Protein AF-A0A381NC87-F1 (afdb_monomer_lite)

pLDDT: mean 80.65, std 14.67, range [45.12, 96.5]

Sequence (60 aa):
MLSLDAPSTAQEWPRFRGPDGAGITATPDDPSLPDTWNRSENVAWRTEIPGVGWGSQAER

Secondary structure (DSSP, 8-state):
----PPP-------STTSTTSS---S-TT-TTS-S---SSSS-S---PPPS--TT-----

Organism: NCBI:txid408172

Structure (mmCIF, N/CA/C/O backbone):
data_AF-A0A381NC87-F1
#
_entry.id   AF-A0A381NC87-F1
#
loop_
_atom_site.group_PDB
_atom_site.id
_atom_site.type_symbol
_atom_site.label_atom_id
_atom_site.label_alt_id
_atom_site.label_comp_id
_atom_site.label_asym_id
_atom_site.label_entity_id
_atom_site.label_seq_id
_atom_site.pdbx_PDB_ins_code
_atom_site.Cartn_x
_atom_site.Cartn_y
_atom_site.Cartn_z
_atom_site.occupancy
_atom_site.B_iso_or_equiv
_atom_site.auth_seq_id
_atom_site.auth_comp_id
_atom_site.auth_asym_id
_atom_site.auth_atom_id
_atom_site.pdbx_PDB_model_num
ATOM 1 N N . MET A 1 1 ? -15.474 29.739 -20.882 1.00 52.19 1 MET A N 1
ATOM 2 C CA . MET A 1 1 ? -14.099 29.402 -20.467 1.00 52.19 1 MET A CA 1
ATOM 3 C C . MET A 1 1 ? -14.156 27.975 -19.945 1.00 52.19 1 MET A C 1
ATOM 5 O O . MET A 1 1 ? -14.792 27.757 -18.926 1.00 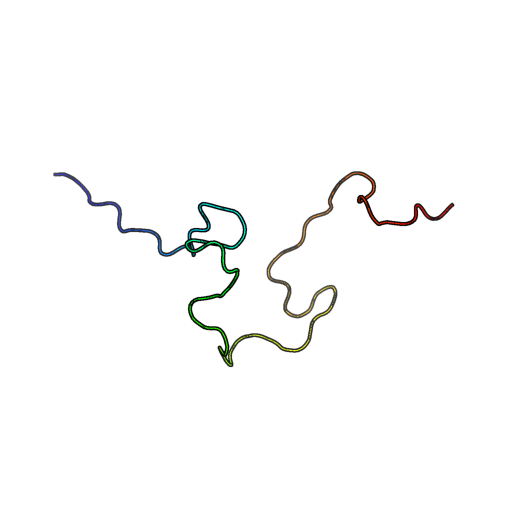52.19 1 MET A O 1
ATOM 9 N N . LEU A 1 2 ? -13.676 27.000 -20.718 1.00 51.59 2 LEU A N 1
ATOM 10 C CA . LEU A 1 2 ? -13.671 25.589 -20.315 1.00 51.59 2 LEU A CA 1
ATOM 11 C C . LEU A 1 2 ? -12.435 25.363 -19.437 1.00 51.59 2 LEU A C 1
ATOM 13 O O . LEU A 1 2 ? -11.321 25.613 -19.893 1.00 51.59 2 LEU A O 1
ATOM 17 N N . SER A 1 3 ? -12.642 24.965 -18.182 1.00 69.12 3 SER A N 1
ATOM 18 C CA . SER A 1 3 ? -11.565 24.517 -17.299 1.00 69.12 3 SER A CA 1
ATOM 19 C C . SER A 1 3 ? -11.211 23.084 -17.684 1.00 69.12 3 SER A C 1
ATOM 21 O O . SER A 1 3 ? -12.098 22.237 -17.754 1.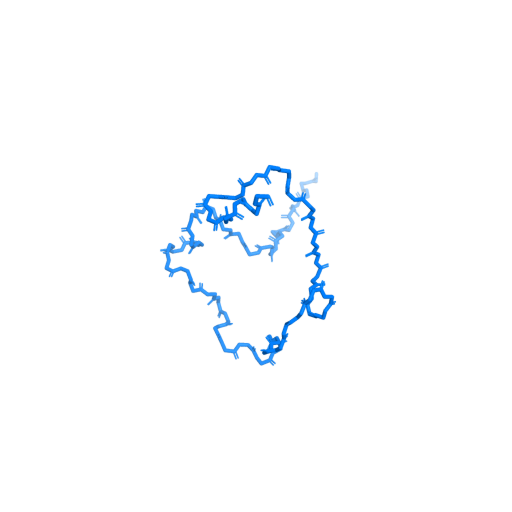00 69.12 3 SER A O 1
ATOM 23 N N . LEU A 1 4 ? -9.941 22.827 -17.978 1.00 61.03 4 LEU A N 1
ATOM 24 C CA . LEU A 1 4 ? -9.426 21.472 -18.131 1.00 61.03 4 LEU A CA 1
ATOM 25 C C . LEU A 1 4 ? -9.164 20.944 -16.720 1.00 61.03 4 LEU A C 1
ATOM 27 O O . LEU A 1 4 ? -8.283 21.462 -16.034 1.00 61.03 4 LEU A O 1
ATOM 31 N N . ASP A 1 5 ? -9.940 19.958 -16.275 1.00 64.12 5 ASP A N 1
ATOM 32 C CA . ASP A 1 5 ? -9.562 19.149 -15.118 1.00 64.12 5 ASP A CA 1
ATOM 33 C C . ASP A 1 5 ? -8.230 18.469 -15.449 1.00 64.12 5 ASP A C 1
ATOM 35 O O . ASP A 1 5 ? -8.118 17.715 -16.420 1.00 64.12 5 ASP A O 1
ATOM 39 N N . ALA A 1 6 ? -7.188 18.804 -14.690 1.00 65.38 6 ALA A N 1
ATOM 40 C CA . ALA A 1 6 ? -5.908 18.130 -14.812 1.00 65.38 6 ALA A CA 1
ATOM 41 C C . ALA A 1 6 ? -6.106 16.653 -14.435 1.00 65.38 6 ALA A C 1
ATOM 43 O O . ALA A 1 6 ? -6.774 16.376 -13.435 1.00 65.38 6 ALA A O 1
ATOM 44 N N . PRO A 1 7 ? -5.542 15.695 -15.193 1.00 60.00 7 PRO A N 1
ATOM 45 C CA . PRO A 1 7 ? -5.619 14.296 -14.811 1.00 60.00 7 PRO A CA 1
ATOM 46 C C . PRO A 1 7 ? -4.974 14.130 -13.432 1.00 60.00 7 PRO A C 1
ATOM 48 O O . PRO A 1 7 ? -3.783 14.382 -13.249 1.00 60.00 7 PRO A O 1
ATOM 51 N N . SER A 1 8 ? -5.782 13.731 -12.453 1.00 56.22 8 SER A N 1
ATOM 52 C CA . SER A 1 8 ? -5.298 13.234 -11.171 1.00 56.22 8 SER A CA 1
ATOM 53 C C . SER A 1 8 ? -4.460 11.992 -11.457 1.00 56.22 8 SER A C 1
ATOM 55 O O . SER A 1 8 ? -4.995 10.969 -11.876 1.00 56.22 8 SER A O 1
ATOM 57 N N . THR A 1 9 ? -3.145 12.061 -11.250 1.00 57.47 9 THR A N 1
ATOM 58 C CA . THR A 1 9 ? -2.244 10.903 -11.341 1.00 57.47 9 THR A CA 1
ATOM 59 C C . THR A 1 9 ? -2.377 10.021 -10.097 1.00 57.47 9 THR A C 1
ATOM 61 O O . THR A 1 9 ? -1.386 9.666 -9.460 1.00 57.47 9 THR A O 1
ATOM 64 N N . ALA A 1 10 ? -3.604 9.692 -9.698 1.00 58.56 10 ALA A N 1
ATOM 65 C CA . ALA A 1 10 ? -3.808 8.491 -8.909 1.00 58.56 10 ALA A CA 1
ATOM 66 C C . ALA A 1 10 ? -3.439 7.303 -9.810 1.00 58.56 10 ALA A C 1
ATOM 68 O O . ALA A 1 10 ? -3.738 7.318 -11.004 1.00 58.56 10 ALA A O 1
ATOM 69 N N . GLN A 1 11 ? -2.756 6.296 -9.267 1.00 67.38 11 GLN A N 1
ATOM 70 C CA . GLN A 1 11 ? -2.382 5.093 -10.011 1.00 67.38 11 GLN A CA 1
ATOM 71 C C . GLN A 1 11 ? -3.672 4.347 -10.410 1.00 67.38 11 GLN 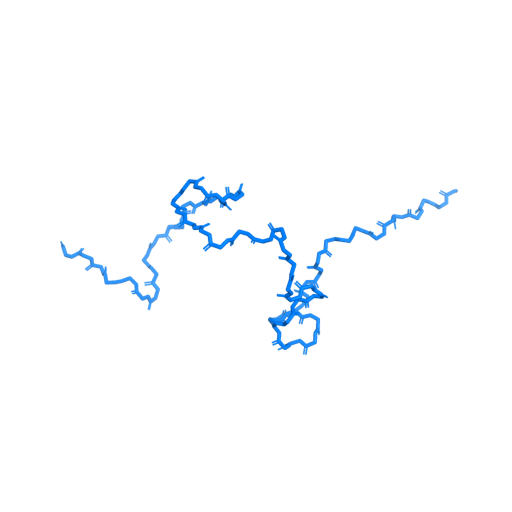A C 1
ATOM 73 O O . GLN A 1 11 ? -4.180 3.523 -9.651 1.00 67.38 11 GLN A O 1
ATOM 78 N N . GLU A 1 12 ? -4.268 4.691 -11.553 1.00 76.88 12 GLU A N 1
ATOM 79 C CA . GLU A 1 12 ? -5.565 4.142 -11.946 1.00 76.88 12 GLU A CA 1
ATOM 80 C C . GLU A 1 12 ? -5.433 2.635 -12.195 1.00 76.88 12 GLU A C 1
ATOM 82 O O . GLU A 1 12 ? -4.666 2.183 -13.048 1.00 76.88 12 GLU A O 1
ATOM 87 N N . TRP A 1 13 ? -6.178 1.836 -11.428 1.00 85.25 13 TRP A N 1
ATOM 88 C CA . TRP A 1 13 ? -6.277 0.383 -11.579 1.00 85.25 13 TRP A CA 1
ATOM 89 C C . TRP A 1 13 ? -7.674 0.022 -12.096 1.00 85.25 13 TRP A C 1
ATOM 91 O O . TRP A 1 13 ? -8.510 -0.465 -11.335 1.00 85.25 13 TRP A O 1
ATOM 101 N N . PRO A 1 14 ? -7.954 0.236 -13.396 1.00 87.00 14 PRO A N 1
ATOM 102 C CA . PRO A 1 14 ? -9.285 0.018 -13.972 1.00 87.00 14 PRO A CA 1
ATOM 103 C C . PRO A 1 14 ? -9.706 -1.461 -14.001 1.00 87.00 14 PRO A C 1
ATOM 105 O O . PRO A 1 14 ? -10.840 -1.787 -14.345 1.00 87.00 14 PRO A O 1
ATOM 108 N N . ARG A 1 15 ? -8.792 -2.380 -13.674 1.00 86.81 15 ARG A N 1
ATOM 109 C CA . ARG A 1 15 ? -9.008 -3.827 -13.665 1.00 86.81 15 ARG A CA 1
ATOM 110 C C . ARG A 1 15 ? -8.162 -4.495 -12.587 1.00 86.81 15 ARG A C 1
ATOM 112 O O . ARG A 1 15 ? -7.204 -3.918 -12.068 1.00 86.81 15 ARG A O 1
ATOM 119 N N . PHE A 1 16 ? -8.485 -5.756 -12.300 1.00 91.31 16 PHE A N 1
ATOM 120 C CA . PHE A 1 16 ? -7.677 -6.584 -11.410 1.00 91.31 16 PHE A CA 1
ATOM 121 C C . PHE A 1 16 ? -6.228 -6.647 -11.911 1.00 91.31 16 PHE A C 1
ATOM 123 O O . PHE A 1 16 ? -5.999 -6.917 -13.091 1.00 91.31 16 PHE A O 1
ATOM 130 N N . ARG A 1 17 ? -5.273 -6.415 -10.998 1.00 90.50 17 ARG A N 1
ATOM 131 C CA . ARG A 1 17 ? -3.824 -6.344 -11.269 1.00 90.50 17 ARG A CA 1
ATOM 132 C C . ARG A 1 17 ? -3.371 -5.173 -12.162 1.00 90.50 17 ARG A C 1
ATOM 134 O O . ARG A 1 17 ? -2.329 -5.270 -12.807 1.00 90.50 17 ARG A O 1
ATOM 141 N N . GLY A 1 18 ? -4.104 -4.062 -12.161 1.00 89.94 18 GLY A N 1
ATOM 142 C CA . GLY A 1 18 ? -3.660 -2.806 -12.775 1.00 89.94 18 GLY A CA 1
ATOM 143 C C . GLY A 1 18 ? -3.835 -2.744 -14.299 1.00 89.94 18 GLY A C 1
ATOM 144 O O . GLY A 1 18 ? -4.424 -3.657 -14.878 1.00 89.94 18 GLY A O 1
ATOM 145 N N . PRO A 1 19 ? -3.352 -1.675 -14.960 1.00 88.00 19 PRO A N 1
ATOM 146 C CA . PRO A 1 19 ? -3.666 -1.351 -16.360 1.00 88.00 19 PRO A CA 1
ATOM 147 C C . PRO A 1 19 ? -3.448 -2.504 -17.350 1.00 88.00 19 PRO A C 1
ATOM 149 O O . PRO A 1 19 ? -4.351 -2.837 -18.120 1.00 88.00 19 PRO A O 1
ATOM 152 N N . ASP A 1 20 ? -2.303 -3.184 -17.247 1.00 88.94 20 ASP A N 1
ATOM 153 C CA . ASP A 1 20 ? -1.928 -4.295 -18.133 1.00 88.94 20 ASP A CA 1
ATOM 154 C C . ASP A 1 20 ? -2.353 -5.673 -17.593 1.00 88.94 20 ASP A C 1
ATOM 156 O O . ASP A 1 20 ? -2.145 -6.699 -18.238 1.00 88.94 20 ASP A O 1
ATOM 160 N N . GLY A 1 21 ? -2.937 -5.732 -16.389 1.00 90.69 21 GLY A N 1
ATOM 161 C CA . GLY A 1 21 ? -3.319 -6.982 -15.721 1.00 90.69 21 GLY A CA 1
ATOM 162 C C . GLY A 1 21 ? -2.143 -7.836 -15.220 1.00 90.69 21 GLY A C 1
ATOM 163 O O . GLY A 1 21 ? -2.363 -8.956 -14.756 1.00 90.69 21 GLY A O 1
ATOM 164 N N . ALA A 1 22 ? -0.910 -7.327 -15.291 1.00 91.44 22 ALA A N 1
ATOM 165 C CA . ALA A 1 22 ? 0.304 -8.040 -14.890 1.00 91.44 22 ALA A CA 1
ATOM 166 C C . ALA A 1 22 ? 0.619 -7.932 -13.386 1.00 91.44 22 ALA A C 1
ATOM 168 O O . ALA A 1 22 ? 1.331 -8.773 -12.845 1.00 91.44 22 ALA A O 1
ATOM 169 N N . GLY A 1 23 ? 0.074 -6.929 -12.689 1.00 89.81 23 GLY A N 1
ATOM 170 C CA . GLY A 1 23 ? 0.335 -6.703 -11.262 1.00 89.81 23 GLY A CA 1
ATOM 171 C C . GLY A 1 23 ? 1.716 -6.113 -10.978 1.00 89.81 23 GLY A C 1
ATOM 172 O O . GLY A 1 23 ? 2.241 -6.305 -9.888 1.00 89.81 23 GLY A O 1
ATOM 173 N N . ILE A 1 24 ? 2.298 -5.425 -11.957 1.00 87.88 24 ILE A N 1
ATOM 174 C CA . ILE A 1 24 ? 3.600 -4.767 -11.859 1.00 87.88 24 ILE A CA 1
ATOM 175 C C . ILE A 1 24 ? 3.358 -3.261 -11.726 1.00 87.88 24 ILE A C 1
ATOM 177 O O . ILE A 1 24 ? 2.522 -2.695 -12.434 1.00 87.88 24 ILE A O 1
ATOM 181 N N . THR A 1 25 ? 4.051 -2.6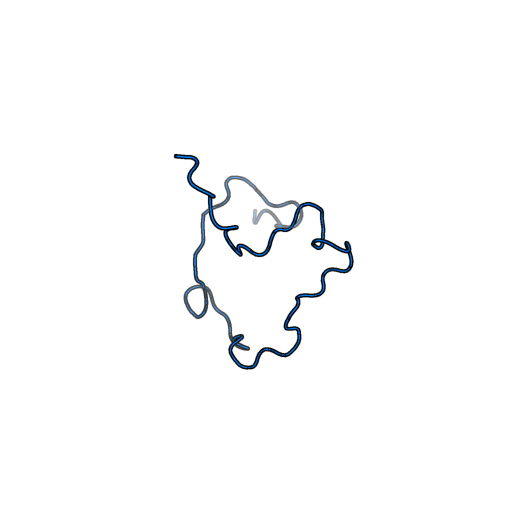19 -10.788 1.00 85.25 25 THR A N 1
ATOM 182 C CA . THR A 1 25 ? 4.026 -1.160 -10.628 1.00 85.25 25 THR A CA 1
ATOM 183 C C . THR A 1 25 ? 4.969 -0.505 -11.641 1.00 85.25 25 THR A C 1
ATOM 185 O O . THR A 1 25 ? 5.885 -1.140 -12.154 1.00 85.25 25 THR A O 1
ATOM 188 N N . ALA A 1 26 ? 4.786 0.787 -11.921 1.00 83.62 26 ALA A N 1
ATOM 189 C CA . ALA A 1 26 ? 5.715 1.530 -12.779 1.00 83.62 26 ALA A CA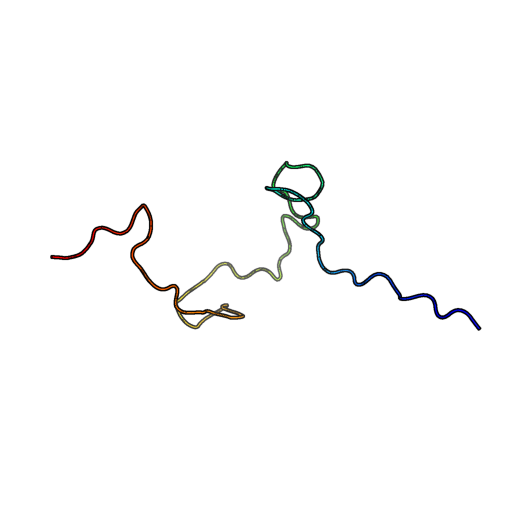 1
ATOM 190 C C . ALA A 1 26 ? 7.129 1.669 -12.168 1.00 83.62 26 ALA A C 1
ATOM 192 O O . ALA A 1 26 ? 8.084 1.950 -12.888 1.00 83.62 26 ALA A O 1
ATOM 193 N N . THR A 1 27 ? 7.258 1.472 -10.852 1.00 86.25 27 THR A N 1
ATOM 194 C CA . THR A 1 27 ? 8.491 1.623 -10.067 1.00 86.25 27 THR A CA 1
ATOM 195 C C . THR A 1 27 ? 8.730 0.379 -9.191 1.00 86.25 27 THR A C 1
ATOM 197 O O . THR A 1 27 ? 8.505 0.413 -7.982 1.00 86.25 27 THR A O 1
ATOM 200 N N . PRO A 1 28 ? 9.130 -0.759 -9.784 1.00 83.19 28 PRO A N 1
ATOM 201 C CA . PRO A 1 28 ? 9.238 -2.035 -9.068 1.00 83.19 28 PRO A CA 1
ATOM 202 C C . PRO A 1 28 ? 10.330 -2.064 -7.985 1.00 83.19 28 PRO A C 1
ATOM 204 O O . PRO A 1 28 ? 10.174 -2.790 -7.010 1.00 83.19 28 PRO A O 1
ATOM 207 N N . ASP A 1 29 ? 11.378 -1.246 -8.120 1.00 88.75 29 ASP A N 1
ATOM 208 C CA . ASP A 1 29 ? 12.533 -1.192 -7.208 1.00 88.75 29 ASP A CA 1
ATOM 209 C C . ASP A 1 29 ? 12.672 0.184 -6.534 1.00 88.75 29 ASP A C 1
ATOM 211 O O . ASP A 1 29 ? 13.775 0.706 -6.365 1.00 88.75 29 ASP A O 1
ATOM 215 N N . ASP A 1 30 ? 11.547 0.827 -6.212 1.00 90.44 30 ASP A N 1
ATOM 216 C CA . ASP A 1 30 ? 11.561 2.133 -5.554 1.00 90.44 30 ASP A CA 1
ATOM 217 C C . ASP A 1 30 ? 12.196 2.029 -4.149 1.00 90.44 30 ASP A C 1
ATOM 219 O O . ASP A 1 30 ? 11.620 1.386 -3.265 1.00 90.44 30 ASP A O 1
ATOM 223 N N . PRO A 1 31 ? 13.357 2.671 -3.902 1.00 90.62 31 PRO A N 1
ATOM 224 C CA . PRO A 1 31 ? 14.074 2.557 -2.632 1.00 90.62 31 PRO A CA 1
ATOM 225 C C . PRO A 1 31 ? 13.361 3.258 -1.469 1.00 90.62 31 PRO A C 1
ATOM 227 O O . PRO A 1 31 ? 13.799 3.132 -0.327 1.00 90.62 31 PRO A O 1
ATOM 230 N N . SER A 1 32 ? 12.304 4.030 -1.738 1.00 91.12 32 SER A N 1
ATOM 231 C CA . SER A 1 32 ? 11.486 4.656 -0.697 1.00 91.12 32 SER A CA 1
ATOM 232 C C . SER A 1 32 ? 10.457 3.704 -0.080 1.00 91.12 32 SER A C 1
ATOM 234 O O . SER A 1 32 ? 9.883 4.027 0.962 1.00 91.12 32 SER A O 1
ATOM 236 N N . LEU A 1 33 ? 10.219 2.539 -0.695 1.00 91.44 33 LEU A N 1
ATOM 237 C CA . LEU A 1 33 ? 9.291 1.548 -0.165 1.00 91.44 33 LEU A CA 1
ATOM 238 C C . LEU A 1 33 ? 9.884 0.879 1.084 1.00 91.44 33 LEU A C 1
ATOM 240 O O . LEU A 1 33 ? 10.999 0.362 1.026 1.00 91.44 33 LEU A O 1
ATOM 244 N N . PRO A 1 34 ? 9.149 0.849 2.207 1.00 93.69 34 PRO A N 1
ATOM 245 C CA . PRO A 1 34 ? 9.651 0.251 3.432 1.00 93.69 34 PRO A CA 1
ATOM 246 C C . PRO A 1 34 ? 9.668 -1.279 3.346 1.00 93.69 34 PRO A C 1
ATOM 248 O O . PRO A 1 34 ? 8.731 -1.915 2.850 1.00 93.69 34 PRO A O 1
ATOM 251 N N . ASP A 1 35 ? 10.718 -1.870 3.903 1.00 94.81 35 ASP A N 1
ATOM 252 C CA . ASP A 1 35 ? 10.941 -3.312 4.009 1.00 94.81 35 ASP A CA 1
ATOM 253 C C . ASP A 1 35 ? 10.419 -3.908 5.331 1.00 94.81 35 ASP A C 1
ATOM 255 O O . ASP A 1 35 ? 10.200 -5.118 5.426 1.00 94.81 35 ASP A O 1
ATOM 259 N N . THR A 1 36 ? 10.143 -3.069 6.335 1.00 95.56 36 THR A N 1
ATOM 260 C CA . THR A 1 36 ? 9.570 -3.467 7.632 1.00 95.56 36 THR A CA 1
ATOM 261 C C . THR A 1 36 ? 8.120 -3.024 7.775 1.00 95.56 36 THR A C 1
ATOM 263 O O . THR A 1 36 ? 7.730 -1.957 7.314 1.00 95.56 36 THR A O 1
ATOM 266 N N . TRP A 1 37 ? 7.290 -3.836 8.433 1.00 96.19 37 TRP A N 1
ATOM 267 C CA . TRP A 1 37 ? 5.869 -3.534 8.620 1.00 96.19 37 TRP A CA 1
ATOM 268 C C . TRP A 1 37 ? 5.361 -4.086 9.949 1.00 96.19 37 TRP A C 1
ATOM 270 O O . TRP A 1 37 ? 5.705 -5.204 10.342 1.00 96.19 37 TRP A O 1
ATOM 280 N N . ASN A 1 38 ? 4.495 -3.332 10.631 1.00 94.62 38 ASN A N 1
ATOM 281 C CA . ASN A 1 38 ? 3.741 -3.838 11.779 1.00 94.62 38 ASN A CA 1
ATOM 282 C C . ASN A 1 38 ? 2.320 -3.237 11.823 1.00 94.62 38 ASN A C 1
ATOM 284 O O . ASN A 1 38 ? 1.859 -2.639 10.857 1.00 94.62 38 ASN A O 1
ATOM 288 N N . ARG A 1 39 ? 1.578 -3.417 12.927 1.00 92.62 39 ARG A N 1
ATOM 289 C CA . ARG A 1 39 ? 0.190 -2.915 13.052 1.00 92.62 39 ARG A CA 1
ATO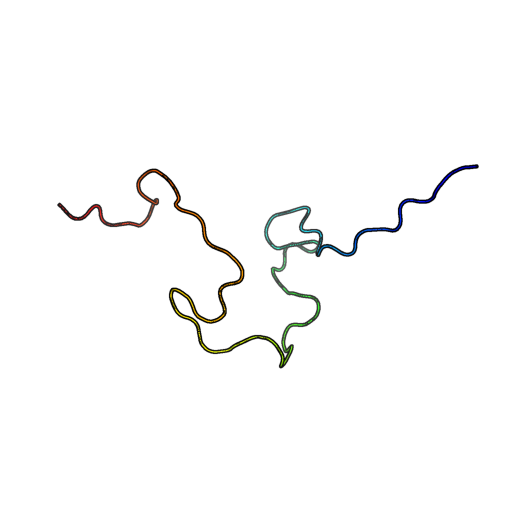M 290 C C . ARG A 1 39 ? 0.047 -1.382 13.028 1.00 92.62 39 ARG A C 1
ATOM 292 O O . ARG A 1 39 ? -1.085 -0.904 12.907 1.00 92.62 39 ARG A O 1
ATOM 299 N N . SER A 1 40 ? 1.146 -0.651 13.190 1.00 94.12 40 SER A N 1
ATOM 300 C CA . SER A 1 40 ? 1.200 0.810 13.315 1.00 94.12 40 SER A CA 1
ATOM 301 C C . SER A 1 40 ? 2.355 1.455 12.533 1.00 94.12 40 SER A C 1
ATOM 303 O O . SER A 1 40 ? 2.273 2.632 12.207 1.00 94.12 40 SER A O 1
ATOM 305 N N . GLU A 1 41 ? 3.432 0.725 12.245 1.00 96.31 41 GLU A N 1
ATOM 306 C CA . GLU A 1 41 ? 4.597 1.199 11.489 1.00 96.31 41 GLU A CA 1
ATOM 307 C C . GLU A 1 41 ? 4.398 0.977 9.992 1.00 96.31 41 GLU A C 1
ATOM 309 O O . GLU A 1 41 ? 3.933 -0.086 9.579 1.00 96.31 41 GLU A O 1
ATOM 314 N N . ASN A 1 42 ? 4.762 1.985 9.197 1.00 96.50 42 ASN A N 1
ATOM 315 C CA . ASN A 1 42 ? 4.640 2.015 7.737 1.00 96.50 42 ASN A CA 1
ATOM 316 C C . ASN A 1 42 ? 3.199 1.876 7.201 1.00 96.50 42 ASN A C 1
ATOM 318 O O . ASN A 1 42 ? 2.979 1.862 5.997 1.00 96.50 42 ASN A O 1
ATOM 322 N N . VAL A 1 43 ? 2.185 1.895 8.072 1.00 94.75 43 VAL A N 1
ATOM 323 C CA . VAL A 1 43 ? 0.762 1.837 7.707 1.00 94.75 43 VAL A CA 1
ATOM 324 C C . VAL A 1 43 ? 0.197 3.243 7.485 1.00 94.75 43 VAL A C 1
ATOM 326 O O . VAL A 1 43 ? 0.035 4.008 8.431 1.00 94.75 43 VAL A O 1
ATOM 329 N N . ALA A 1 44 ? -0.179 3.566 6.245 1.00 94.00 44 ALA A N 1
ATOM 330 C CA . ALA A 1 44 ? -0.832 4.841 5.925 1.00 94.00 44 ALA A CA 1
ATOM 331 C C . ALA A 1 44 ? -2.270 4.926 6.469 1.00 94.00 44 ALA A C 1
ATOM 333 O O . ALA A 1 44 ? -2.717 5.981 6.913 1.00 94.00 44 ALA A O 1
ATOM 334 N N . TRP A 1 45 ? -3.005 3.813 6.431 1.00 94.81 45 TRP A N 1
ATOM 335 C CA . TRP A 1 45 ? -4.362 3.716 6.960 1.00 94.81 45 TRP A CA 1
ATOM 336 C C . TRP A 1 45 ? -4.725 2.262 7.261 1.00 94.81 45 TRP A C 1
ATOM 338 O O . TRP A 1 45 ? -4.164 1.325 6.695 1.00 94.81 45 TRP A O 1
ATOM 348 N N . ARG A 1 46 ? -5.702 2.077 8.148 1.00 91.38 46 ARG A N 1
ATOM 349 C CA . ARG A 1 46 ? -6.333 0.783 8.415 1.00 91.38 46 ARG A CA 1
ATOM 350 C C . ARG A 1 46 ? -7.800 0.993 8.753 1.00 91.38 46 ARG A C 1
ATOM 352 O O . ARG A 1 46 ? -8.166 2.047 9.268 1.00 91.38 46 ARG A O 1
ATOM 359 N N . THR A 1 47 ? -8.617 -0.018 8.505 1.00 92.56 47 THR A N 1
ATOM 360 C CA . THR A 1 47 ? -10.028 -0.021 8.892 1.00 92.56 47 THR A CA 1
ATOM 361 C C . THR A 1 47 ? -10.431 -1.409 9.372 1.00 92.56 47 THR A C 1
ATOM 363 O O . THR A 1 47 ? -9.857 -2.408 8.935 1.00 92.56 47 THR A O 1
ATOM 366 N N . GLU A 1 48 ? -11.389 -1.472 10.290 1.00 90.00 48 GLU A N 1
ATOM 367 C CA . GLU A 1 48 ? -11.967 -2.736 10.737 1.00 90.00 48 GLU A CA 1
ATOM 368 C C . GLU A 1 48 ? -12.916 -3.272 9.662 1.00 90.00 48 GLU A C 1
ATOM 370 O O . GLU A 1 48 ? -13.752 -2.540 9.130 1.00 90.00 48 GLU A O 1
ATOM 375 N N . ILE A 1 49 ? -12.784 -4.559 9.332 1.00 86.62 49 ILE A N 1
ATOM 376 C CA . ILE A 1 49 ? -13.674 -5.239 8.388 1.00 86.62 49 ILE A CA 1
ATOM 377 C C . ILE A 1 49 ? -14.640 -6.111 9.194 1.00 86.62 49 ILE A C 1
ATOM 379 O O . ILE A 1 49 ? -14.181 -7.011 9.899 1.00 86.62 49 ILE A O 1
ATOM 383 N N . PRO A 1 50 ? -15.960 -5.870 9.118 1.00 87.44 50 PRO A N 1
ATOM 384 C CA . PRO A 1 50 ? -16.929 -6.680 9.841 1.00 87.44 50 PRO A CA 1
ATOM 385 C C . PRO A 1 50 ? -17.028 -8.095 9.251 1.00 87.44 50 PRO A C 1
ATOM 387 O O . PRO A 1 50 ? -16.967 -8.285 8.037 1.00 87.44 50 PRO A O 1
ATOM 390 N N . GLY A 1 51 ? -17.264 -9.082 10.118 1.00 84.38 51 GLY A N 1
ATOM 391 C CA . GLY A 1 51 ? -17.417 -10.489 9.742 1.00 84.38 51 GLY A CA 1
ATOM 392 C C . GLY A 1 51 ? -16.119 -11.296 9.823 1.00 84.38 51 GLY A C 1
ATOM 393 O O . GLY A 1 51 ? -15.103 -10.829 10.329 1.00 84.38 51 GLY A O 1
ATOM 394 N N . VAL A 1 52 ? -16.174 -12.543 9.353 1.00 80.44 52 VAL A N 1
ATOM 395 C CA . VAL A 1 52 ? -15.021 -13.454 9.306 1.00 80.44 52 VAL A CA 1
ATOM 396 C C . VAL A 1 52 ? -14.511 -13.561 7.875 1.00 80.44 52 VAL A C 1
ATOM 398 O O . VAL A 1 52 ? -15.289 -13.703 6.931 1.00 80.44 52 VAL A O 1
ATOM 401 N N . GLY A 1 53 ? -13.196 -13.460 7.704 1.00 79.06 53 GLY A N 1
ATOM 402 C CA . GLY A 1 53 ? -12.573 -13.601 6.396 1.00 79.06 53 GLY A CA 1
ATOM 403 C C . GLY A 1 53 ? -12.629 -15.048 5.912 1.00 79.06 53 GLY A C 1
ATOM 404 O O . GLY A 1 53 ? -12.624 -15.987 6.704 1.00 79.06 53 GLY A O 1
ATOM 405 N N . TRP A 1 54 ? -12.572 -15.243 4.595 1.00 66.44 54 TRP A N 1
ATOM 406 C CA . TRP A 1 54 ? -12.594 -16.563 3.941 1.00 66.44 54 TRP A CA 1
ATOM 407 C C . TRP A 1 54 ? -11.356 -17.447 4.218 1.00 66.44 54 TRP A C 1
ATOM 409 O O . TRP A 1 54 ? -11.196 -18.501 3.614 1.00 66.44 54 TRP A O 1
ATOM 419 N N . GLY A 1 55 ? -10.493 -17.041 5.151 1.00 65.19 55 GLY A N 1
ATOM 420 C CA . GLY A 1 55 ? -9.353 -17.814 5.644 1.00 65.19 55 GLY A CA 1
ATOM 421 C C . GLY A 1 55 ? -9.051 -17.597 7.129 1.00 65.19 55 GLY A C 1
ATOM 422 O O . GLY A 1 55 ? -8.039 -18.097 7.612 1.00 65.19 55 GLY A O 1
ATOM 423 N N . SER A 1 56 ? -9.893 -16.861 7.867 1.00 64.12 56 SER A N 1
ATOM 424 C CA . SER A 1 56 ? -9.748 -16.780 9.320 1.00 64.12 56 SER A CA 1
ATOM 425 C C . SER A 1 56 ? -10.328 -18.051 9.926 1.00 64.12 56 SER A C 1
ATOM 427 O O . SER A 1 56 ? -11.522 -18.312 9.774 1.00 64.12 56 SER A O 1
ATOM 429 N N . GLN A 1 57 ? -9.502 -18.835 10.619 1.00 58.31 57 GLN A N 1
ATOM 430 C CA . GLN A 1 57 ? -10.033 -19.823 11.552 1.00 58.31 57 GLN A CA 1
ATOM 431 C C . GLN A 1 57 ? -10.855 -19.031 12.570 1.00 58.31 57 GLN A C 1
ATOM 433 O O . GLN A 1 57 ? -10.315 -18.144 13.227 1.00 58.31 57 GLN A O 1
ATOM 438 N N . ALA A 1 58 ? -12.162 -19.276 12.643 1.00 57.03 58 ALA A N 1
ATOM 439 C CA . ALA A 1 58 ? -12.950 -18.755 13.745 1.00 57.03 58 ALA A CA 1
ATOM 440 C C . ALA A 1 58 ? -12.408 -19.440 15.003 1.00 57.03 58 ALA A C 1
ATOM 442 O O . ALA A 1 58 ? -12.645 -20.635 15.196 1.00 57.03 58 ALA A O 1
ATOM 443 N N . GLU A 1 59 ? -11.598 -18.732 15.794 1.00 54.78 59 GLU A N 1
ATOM 444 C CA . GLU A 1 59 ? -11.264 -19.195 17.136 1.00 54.78 59 GLU A CA 1
ATOM 445 C C . GLU A 1 59 ? -12.586 -19.467 17.861 1.00 54.78 59 GLU A C 1
ATOM 447 O O . GLU A 1 59 ? -13.494 -18.633 17.881 1.00 54.78 59 GLU A O 1
ATOM 452 N N . ARG A 1 60 ? -12.704 -20.713 18.317 1.00 45.12 60 ARG A N 1
ATOM 453 C CA . ARG A 1 60 ? -13.792 -21.223 19.146 1.00 45.12 60 ARG A CA 1
ATOM 454 C C . ARG A 1 60 ? -13.877 -20.463 20.459 1.00 45.12 60 ARG A C 1
ATOM 456 O O . ARG A 1 60 ? -12.800 -20.172 21.021 1.00 45.12 60 ARG A O 1
#

Foldseek 3Di:
DDDDDDPDPPQDAVDCLRDVNPVADPCNPPPPQDPDDDPPPPDPDDDDDPDDDPPDDPDD

Radius of gyration: 18.07 Å; chains: 1; bounding box: 32×51×40 Å